Protein AF-T1BIU9-F1 (afdb_monomer)

Foldseek 3Di:
DDDDDDDDDDDPDPPCVVPDVVVVLVVLLVCLAVPLVVSCVPPVVSSVVSCVVVNHHDDPPDD

Secondary structure (DSSP, 8-state):
-----------SS-TTTTT-HHHHHHHHHHHHHH-HHHHHHH-HHHHHHHHHHH-SPPPPP--

Sequence (63 aa):
MQRQLDNGQHSPINAYAATNPEEYFAVTSEMHFSQPAQLAQAAPEVARLLTGLYGAPPQPQAD

Radius of gyration: 13.97 Å; Cα contacts (8 Å, |Δi|>4): 31; chains: 1; bounding box: 37×32×35 Å

Mean predicted aligned error: 11.37 Å

InterPro domains:
  IPR010384 MtfA family [PF06167] (3-54)
  IPR010384 MtfA family [PTHR30164] (1-59)
  IPR024079 Metallopeptidase, catalytic domain superfamily [G3DSA:3.40.390.10] (1-63)

pLDDT: mean 78.46, std 20.98, range [40.94, 98.0]

Structure (mmCIF, N/CA/C/O backbone):
data_AF-T1BIU9-F1
#
_entry.id   AF-T1BIU9-F1
#
loop_
_atom_site.group_PDB
_atom_site.id
_atom_site.type_symbol
_atom_site.label_atom_id
_atom_site.label_alt_id
_atom_site.label_comp_id
_atom_site.label_asym_id
_atom_site.label_entity_id
_atom_site.label_seq_id
_atom_site.pdbx_PDB_ins_code
_atom_site.Cartn_x
_atom_site.Cartn_y
_atom_site.Cartn_z
_atom_site.occupancy
_atom_site.B_iso_or_equiv
_atom_site.auth_seq_id
_atom_site.auth_comp_id
_atom_site.auth_asym_id
_atom_site.auth_atom_id
_atom_site.pdbx_PDB_model_num
ATOM 1 N N . MET A 1 1 ? -9.969 22.527 18.754 1.00 40.94 1 MET A N 1
ATOM 2 C CA . MET A 1 1 ? -10.201 21.247 19.458 1.00 40.94 1 MET A CA 1
ATOM 3 C C . MET A 1 1 ? -8.956 20.386 19.298 1.00 40.94 1 MET A C 1
ATOM 5 O O . MET A 1 1 ? -8.801 19.753 18.267 1.00 40.94 1 MET A O 1
ATOM 9 N N . GLN A 1 2 ? -8.040 20.433 20.266 1.00 55.59 2 GLN A N 1
ATOM 10 C CA . GLN A 1 2 ? -6.885 19.533 20.337 1.00 55.59 2 GLN A CA 1
ATOM 11 C C . GLN A 1 2 ? -7.311 18.278 21.117 1.00 55.59 2 GLN A C 1
ATOM 13 O O . GLN A 1 2 ? -7.809 18.407 22.233 1.00 55.59 2 GLN A O 1
ATOM 18 N N . ARG A 1 3 ? -7.147 17.084 20.542 1.00 47.16 3 ARG A N 1
ATOM 19 C CA . ARG A 1 3 ? -7.238 15.785 21.238 1.00 47.16 3 ARG A CA 1
ATOM 20 C C . ARG A 1 3 ? -6.070 14.942 20.722 1.00 47.16 3 ARG A C 1
ATOM 22 O O . ARG A 1 3 ? -6.072 14.567 19.561 1.00 47.16 3 ARG A O 1
ATOM 29 N N . GLN A 1 4 ? -4.926 15.019 21.401 1.00 50.44 4 GLN A N 1
ATOM 30 C CA . GLN A 1 4 ? -4.460 13.999 22.354 1.00 50.44 4 GLN A CA 1
ATOM 31 C C . GLN A 1 4 ? -4.392 12.620 21.686 1.00 50.44 4 GLN A C 1
ATOM 33 O O . GLN A 1 4 ? -5.374 11.888 21.660 1.00 50.44 4 GLN A O 1
ATOM 38 N N . LEU A 1 5 ? -3.226 12.326 21.104 1.00 51.28 5 LEU A N 1
ATOM 39 C CA . LEU A 1 5 ? -2.850 10.995 20.644 1.00 51.28 5 LEU A CA 1
ATOM 40 C C . LEU A 1 5 ? -2.130 10.325 21.812 1.00 51.28 5 LEU A C 1
ATOM 42 O O . LEU A 1 5 ? -0.988 10.660 22.127 1.00 51.28 5 LEU A O 1
ATOM 46 N N . ASP A 1 6 ? -2.873 9.466 22.499 1.00 50.78 6 ASP A N 1
ATOM 47 C CA . ASP A 1 6 ? -2.373 8.616 23.567 1.00 50.78 6 ASP A CA 1
ATOM 48 C C . ASP A 1 6 ? -1.381 7.586 23.012 1.00 50.78 6 ASP A C 1
ATOM 50 O O . ASP A 1 6 ? -1.486 7.116 21.876 1.00 50.78 6 ASP A O 1
ATOM 54 N N . ASN A 1 7 ? -0.382 7.286 23.833 1.00 54.84 7 ASN A N 1
ATOM 55 C CA . ASN A 1 7 ? 0.803 6.521 23.487 1.00 54.84 7 ASN A CA 1
ATOM 56 C C . ASN A 1 7 ? 0.531 5.013 23.419 1.00 54.84 7 ASN A C 1
ATOM 58 O O . ASN A 1 7 ? 0.020 4.437 24.372 1.00 54.84 7 ASN A O 1
ATOM 62 N N .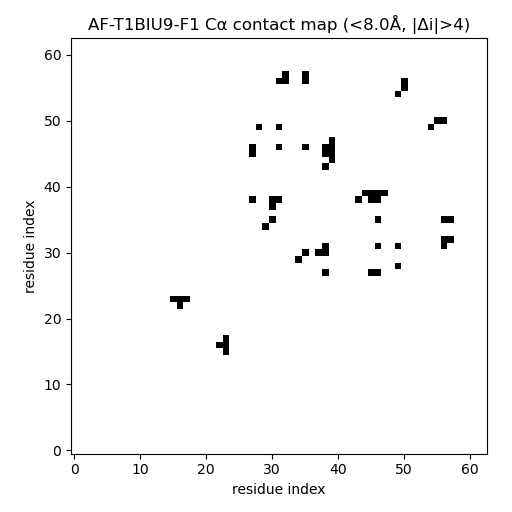 GLY A 1 8 ? 1.064 4.382 22.369 1.00 51.59 8 GLY A N 1
ATOM 63 C CA . GLY A 1 8 ? 1.694 3.060 22.424 1.00 51.59 8 GLY A CA 1
ATOM 64 C C . GLY A 1 8 ? 0.785 1.842 22.606 1.00 51.59 8 GLY A C 1
ATOM 65 O O . GLY A 1 8 ? 0.268 1.608 23.687 1.00 51.59 8 GLY A O 1
ATOM 66 N N . GLN A 1 9 ? 0.729 0.982 21.584 1.00 43.06 9 GLN A N 1
ATOM 67 C CA . GLN A 1 9 ? 1.028 -0.458 21.683 1.00 43.06 9 GLN A CA 1
ATOM 68 C C . GLN A 1 9 ? 1.035 -1.088 20.280 1.00 43.06 9 GLN A C 1
ATOM 70 O O . GLN A 1 9 ? 0.208 -0.783 19.426 1.00 43.06 9 GLN A O 1
ATOM 75 N N . HIS A 1 10 ? 2.031 -1.941 20.055 1.00 51.72 10 HIS A N 1
ATOM 76 C CA . HIS A 1 10 ? 2.376 -2.592 18.796 1.00 51.72 10 HIS A CA 1
ATOM 77 C C . HIS A 1 10 ? 1.272 -3.520 18.265 1.00 51.72 10 HIS A C 1
ATOM 79 O O . HIS A 1 10 ? 0.884 -4.472 18.939 1.00 51.72 10 HIS A O 1
ATOM 85 N N . SER A 1 11 ? 0.887 -3.340 16.999 1.00 44.28 11 SER A N 1
ATOM 86 C CA . SER A 1 11 ? 0.439 -4.444 16.142 1.00 44.28 11 SER A CA 1
ATOM 87 C C . SER A 1 11 ? 0.728 -4.099 14.671 1.00 44.28 11 SER A C 1
ATOM 89 O O . SER A 1 11 ? 0.320 -3.025 14.231 1.00 44.28 11 SER A O 1
ATOM 91 N N . PRO A 1 12 ? 1.453 -4.941 13.905 1.00 54.12 12 PRO A N 1
ATOM 92 C CA . PRO A 1 12 ? 1.943 -4.589 12.562 1.00 54.12 12 PRO A CA 1
ATOM 93 C C . PRO A 1 12 ? 0.830 -4.451 11.516 1.00 54.12 12 PRO A C 1
ATOM 95 O O . PRO A 1 12 ? 1.028 -3.835 10.477 1.00 5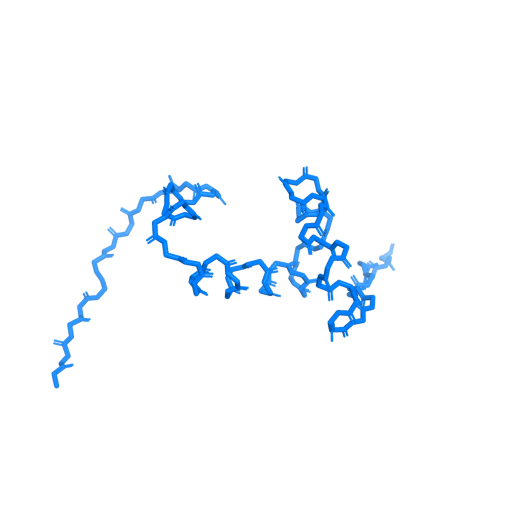4.12 12 PRO A O 1
ATOM 98 N N . ILE A 1 13 ? -0.353 -4.984 11.802 1.00 48.56 13 ILE A N 1
ATOM 99 C CA . ILE A 1 13 ? -1.587 -4.664 11.096 1.00 48.56 13 ILE A CA 1
ATOM 100 C C . ILE A 1 13 ? -2.589 -4.419 12.213 1.00 48.56 13 ILE A C 1
ATOM 102 O O . ILE A 1 13 ? -3.118 -5.364 12.797 1.00 48.56 13 ILE A O 1
ATOM 106 N N . ASN A 1 14 ? -2.757 -3.156 12.602 1.00 53.78 14 ASN A N 1
ATOM 107 C CA . ASN A 1 14 ? -3.739 -2.791 13.611 1.00 53.78 14 ASN A CA 1
ATOM 108 C C . ASN A 1 14 ? -5.093 -3.381 13.193 1.00 53.78 14 ASN A C 1
ATOM 110 O O . ASN A 1 14 ? -5.514 -3.244 12.041 1.00 53.78 14 ASN A O 1
ATOM 114 N N . ALA A 1 15 ? -5.768 -4.046 14.126 1.00 50.91 15 ALA A N 1
ATOM 115 C CA . ALA A 1 15 ? -7.024 -4.768 13.930 1.00 50.91 15 ALA A CA 1
ATOM 116 C C . ALA A 1 15 ? -8.205 -3.883 13.448 1.00 50.91 15 ALA A C 1
ATOM 118 O O . ALA A 1 15 ? -9.335 -4.353 13.361 1.00 50.91 15 ALA A O 1
ATOM 119 N N . TYR A 1 16 ? -7.941 -2.616 13.111 1.00 46.03 16 TYR A N 1
ATOM 120 C CA . TYR A 1 16 ? -8.863 -1.613 12.578 1.00 46.03 16 TYR A CA 1
ATOM 121 C C . TYR A 1 16 ? -8.997 -1.585 11.050 1.00 46.03 16 TYR A C 1
ATOM 123 O O . TYR A 1 16 ? -9.906 -0.942 10.526 1.00 46.03 16 TYR A O 1
ATOM 131 N N . ALA A 1 17 ? -8.173 -2.339 10.319 1.00 45.44 17 ALA A N 1
ATOM 132 C CA . ALA A 1 17 ? -8.324 -2.510 8.870 1.00 45.44 17 ALA A CA 1
ATOM 133 C C . ALA A 1 17 ? -9.706 -3.069 8.448 1.00 45.44 17 ALA A C 1
ATOM 135 O O . ALA A 1 17 ? -10.091 -2.939 7.289 1.00 45.44 17 ALA A O 1
ATOM 136 N N . ALA A 1 18 ? -10.469 -3.660 9.377 1.00 49.97 18 ALA A N 1
ATOM 137 C CA . ALA A 1 18 ? -11.823 -4.161 9.137 1.00 49.97 18 ALA A CA 1
ATOM 138 C C . ALA A 1 18 ? -12.952 -3.168 9.501 1.00 49.97 18 ALA A C 1
ATOM 140 O O . ALA A 1 18 ? -14.109 -3.447 9.195 1.00 49.97 18 ALA A O 1
ATOM 141 N N . THR A 1 19 ? -12.660 -2.027 10.139 1.00 53.78 19 THR A N 1
ATOM 142 C CA . THR A 1 19 ? -13.680 -1.105 10.682 1.00 53.78 19 THR A CA 1
ATOM 143 C C . THR A 1 19 ? -13.701 0.282 10.042 1.00 53.78 19 THR A C 1
ATOM 145 O O . THR A 1 19 ? -14.704 0.974 10.209 1.00 53.78 19 THR A O 1
ATOM 148 N N . ASN A 1 20 ? -12.675 0.689 9.278 1.00 75.75 20 ASN A N 1
ATOM 149 C CA . ASN A 1 20 ? -12.714 1.956 8.537 1.00 75.75 20 ASN A CA 1
ATOM 150 C C . ASN A 1 20 ? -11.924 1.892 7.204 1.00 75.75 20 ASN A C 1
ATOM 152 O O . ASN A 1 20 ? -10.690 1.887 7.217 1.00 75.75 20 ASN A O 1
ATOM 156 N N . PRO A 1 21 ? -12.596 1.848 6.035 1.00 81.56 21 PRO A N 1
ATOM 157 C CA . PRO A 1 21 ? -11.938 1.642 4.737 1.00 81.56 21 PRO A CA 1
ATOM 158 C C . PRO A 1 21 ? -10.981 2.778 4.340 1.00 81.56 21 PRO A C 1
ATOM 160 O O . PRO A 1 21 ? -10.023 2.547 3.604 1.00 81.56 21 PRO A O 1
ATOM 163 N N . GLU A 1 22 ? -11.207 3.989 4.851 1.00 85.38 22 GLU A N 1
ATOM 164 C CA . GLU A 1 22 ? -10.363 5.163 4.602 1.00 85.38 22 GLU A CA 1
ATOM 165 C C . GLU A 1 22 ? -8.961 4.997 5.208 1.00 85.38 22 GLU A C 1
ATOM 167 O O . GLU A 1 22 ? -7.952 5.271 4.558 1.00 85.38 22 GLU A O 1
ATOM 172 N N . GLU 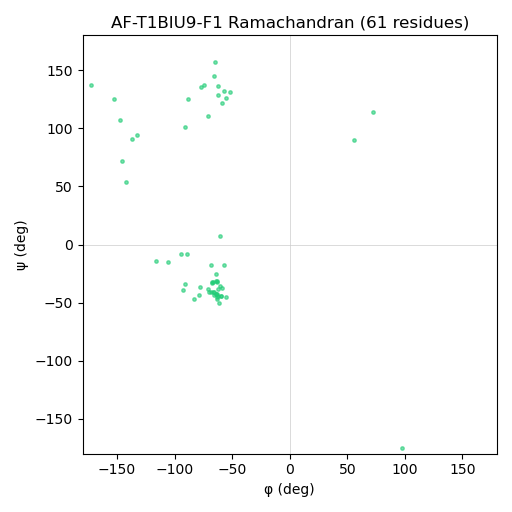A 1 23 ? -8.894 4.483 6.438 1.00 86.88 23 GLU A N 1
ATOM 173 C CA . G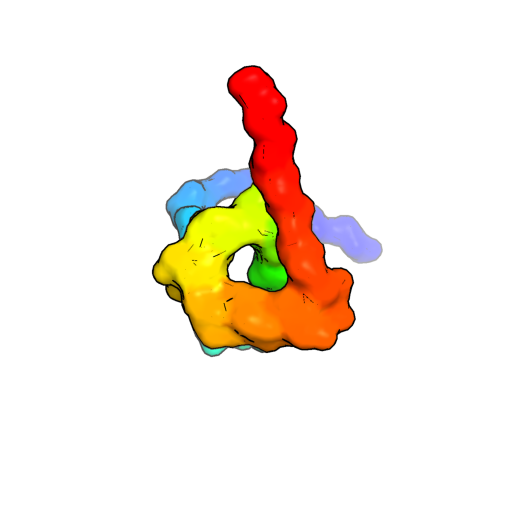LU A 1 23 ? -7.637 4.247 7.153 1.00 86.88 23 GLU A CA 1
ATOM 174 C C . GLU A 1 23 ? -6.862 3.084 6.528 1.00 86.88 23 GLU A C 1
ATOM 176 O O . GLU A 1 23 ? -5.649 3.172 6.343 1.00 86.88 23 GLU A O 1
ATOM 181 N N . TYR A 1 24 ? -7.568 2.032 6.099 1.00 88.12 24 TYR A N 1
ATOM 182 C CA . TYR A 1 24 ? -6.951 0.926 5.370 1.00 88.12 24 TYR A CA 1
ATOM 183 C C . TYR A 1 24 ? -6.295 1.391 4.066 1.00 88.12 24 TYR A C 1
ATOM 185 O O . TYR A 1 24 ? -5.157 1.016 3.767 1.00 88.12 24 TYR A O 1
ATOM 193 N N . PHE A 1 25 ? -6.985 2.241 3.301 1.00 92.69 25 PHE A N 1
ATOM 194 C CA . PHE A 1 25 ? -6.430 2.812 2.079 1.00 92.69 25 PHE A CA 1
ATOM 195 C C . PHE A 1 25 ? -5.211 3.699 2.364 1.00 92.69 25 PHE A C 1
ATOM 197 O O . PHE A 1 25 ? -4.202 3.581 1.669 1.00 92.69 25 PHE A O 1
ATOM 204 N N . ALA A 1 26 ? -5.263 4.539 3.402 1.00 93.69 26 ALA A N 1
ATOM 205 C CA . ALA A 1 26 ? -4.142 5.398 3.780 1.00 93.69 26 ALA A CA 1
ATOM 206 C C . ALA A 1 26 ? -2.891 4.583 4.160 1.00 93.69 26 ALA A C 1
ATOM 208 O O . ALA A 1 26 ? -1.819 4.807 3.598 1.00 93.69 26 ALA A O 1
ATOM 209 N N . VAL A 1 27 ? -3.040 3.585 5.041 1.00 94.44 27 VAL A N 1
ATOM 210 C CA . VAL A 1 27 ? -1.930 2.726 5.492 1.00 94.44 27 VAL A CA 1
ATOM 211 C C . VAL A 1 27 ? -1.339 1.928 4.332 1.00 94.44 27 VAL A C 1
ATOM 213 O O . VAL A 1 27 ? -0.123 1.889 4.153 1.00 94.44 27 VAL A O 1
ATOM 216 N N . THR A 1 28 ? -2.179 1.306 3.504 1.00 95.62 28 THR A N 1
ATOM 217 C CA . THR A 1 28 ? -1.681 0.514 2.368 1.00 95.62 28 THR A CA 1
ATOM 218 C C . THR A 1 28 ? -1.022 1.384 1.297 1.00 95.62 28 THR A C 1
ATOM 220 O O . THR A 1 28 ? -0.027 0.960 0.708 1.00 95.62 28 THR A O 1
ATOM 223 N N . SER A 1 29 ? -1.491 2.621 1.103 1.00 96.19 29 SER A N 1
ATOM 224 C CA . SER A 1 29 ? -0.826 3.609 0.244 1.00 96.19 29 SER A CA 1
ATOM 225 C C . SER A 1 29 ? 0.552 3.996 0.782 1.00 96.19 29 SER A C 1
ATOM 227 O O . SER A 1 29 ? 1.512 4.034 0.019 1.00 96.19 29 SER A O 1
ATOM 229 N N . GLU A 1 30 ? 0.699 4.208 2.091 1.00 96.44 30 GLU A N 1
ATOM 230 C CA . GLU A 1 30 ? 2.006 4.474 2.707 1.00 96.44 30 GLU A CA 1
ATOM 231 C C . GLU A 1 30 ? 2.966 3.287 2.542 1.00 96.44 30 GLU A C 1
ATOM 233 O O . GLU A 1 30 ? 4.132 3.456 2.168 1.00 96.44 30 GLU A O 1
ATOM 238 N N . MET A 1 31 ? 2.475 2.065 2.763 1.00 95.69 31 MET A N 1
ATOM 239 C CA . MET A 1 31 ? 3.275 0.854 2.587 1.00 95.69 31 MET A CA 1
ATOM 240 C C . MET A 1 31 ? 3.703 0.638 1.134 1.00 95.69 31 MET A C 1
ATOM 242 O O . MET A 1 31 ? 4.784 0.102 0.906 1.00 95.69 31 MET A O 1
ATOM 246 N N . HIS A 1 32 ? 2.910 1.067 0.148 1.00 97.19 32 HIS A N 1
ATOM 247 C CA . HIS A 1 32 ? 3.286 0.965 -1.263 1.00 97.19 32 HIS A CA 1
ATOM 248 C C . HIS A 1 32 ? 4.597 1.709 -1.561 1.00 97.19 32 HIS A C 1
ATOM 250 O O . HIS A 1 32 ? 5.421 1.210 -2.325 1.00 97.19 32 HIS A O 1
ATOM 256 N N . PHE A 1 33 ? 4.827 2.860 -0.924 1.00 95.94 33 PHE A N 1
ATOM 257 C CA . PHE A 1 33 ? 6.043 3.651 -1.128 1.00 95.94 33 PHE A CA 1
ATOM 258 C C . PHE A 1 33 ? 7.173 3.300 -0.159 1.00 95.94 33 PHE A C 1
ATOM 260 O O . PHE A 1 33 ? 8.339 3.371 -0.534 1.00 95.94 33 PHE A O 1
ATOM 267 N N . SER A 1 34 ? 6.848 2.935 1.081 1.00 94.56 34 SER A N 1
ATOM 268 C CA . SER A 1 34 ? 7.853 2.695 2.124 1.00 94.56 34 SER A CA 1
ATOM 269 C C . SER A 1 34 ? 8.298 1.235 2.222 1.00 94.56 34 SER A C 1
ATOM 271 O O . SER A 1 34 ? 9.471 0.962 2.466 1.00 94.56 34 SER A O 1
ATOM 273 N N . GLN A 1 35 ? 7.370 0.286 2.066 1.00 96.00 35 GLN A N 1
ATOM 274 C CA . GLN A 1 35 ? 7.558 -1.137 2.381 1.00 96.00 35 GLN A CA 1
ATOM 275 C C . GLN A 1 35 ? 6.846 -2.056 1.360 1.00 96.00 35 GLN A C 1
ATOM 277 O O . GLN A 1 35 ? 6.067 -2.940 1.741 1.00 96.00 35 GLN A O 1
ATOM 282 N N . PRO A 1 36 ? 7.102 -1.905 0.045 1.00 94.81 36 PRO A N 1
ATOM 283 C CA . PRO A 1 36 ? 6.318 -2.579 -0.991 1.00 94.81 36 PRO A CA 1
ATOM 284 C C . PRO A 1 36 ? 6.401 -4.108 -0.945 1.00 94.81 36 PRO A C 1
ATOM 286 O O . PRO A 1 36 ? 5.420 -4.789 -1.244 1.00 94.81 36 PRO A O 1
ATOM 289 N N . ALA A 1 37 ? 7.542 -4.665 -0.528 1.00 94.56 37 ALA A N 1
ATOM 290 C CA . ALA A 1 37 ? 7.702 -6.110 -0.375 1.00 94.56 37 ALA A CA 1
ATOM 291 C C . ALA A 1 37 ? 6.800 -6.677 0.733 1.00 94.56 37 ALA A C 1
ATOM 293 O O . ALA A 1 37 ? 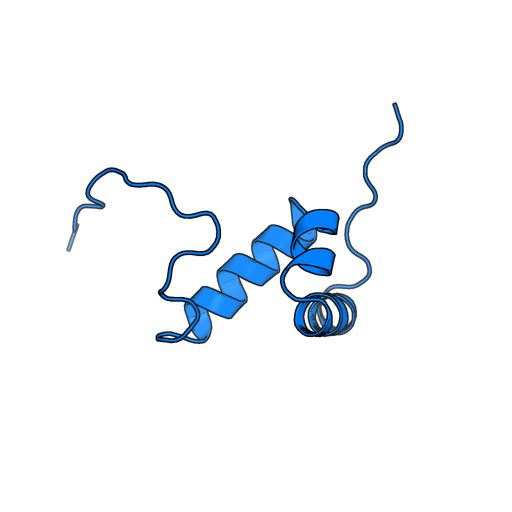6.187 -7.729 0.557 1.00 94.56 37 ALA A O 1
ATOM 294 N N . GLN A 1 38 ? 6.679 -5.963 1.855 1.00 94.00 38 GLN A N 1
ATOM 295 C CA . GLN A 1 38 ? 5.826 -6.377 2.965 1.00 94.00 38 GLN A CA 1
ATOM 296 C C . GLN A 1 38 ? 4.344 -6.258 2.593 1.00 94.00 38 GLN A C 1
ATOM 298 O O . GLN A 1 38 ? 3.570 -7.173 2.870 1.00 94.00 38 GLN A O 1
ATOM 303 N N . LEU A 1 39 ? 3.959 -5.183 1.895 1.00 95.12 39 LEU A N 1
ATOM 304 C CA . LEU A 1 39 ? 2.601 -5.014 1.374 1.00 95.12 39 LEU A CA 1
ATOM 305 C C . LEU A 1 39 ? 2.217 -6.143 0.407 1.00 95.12 39 LEU A C 1
ATOM 307 O O . LEU A 1 39 ? 1.128 -6.699 0.518 1.00 95.12 39 LEU A O 1
ATOM 311 N N . ALA A 1 40 ? 3.115 -6.515 -0.510 1.00 95.19 40 ALA A N 1
ATOM 312 C CA . ALA A 1 40 ? 2.867 -7.585 -1.474 1.00 95.19 40 ALA A CA 1
ATOM 313 C C . ALA A 1 40 ? 2.665 -8.959 -0.812 1.00 95.19 40 ALA A C 1
ATOM 315 O O . ALA A 1 40 ? 1.910 -9.778 -1.333 1.00 95.19 40 ALA A O 1
ATOM 316 N N . GLN A 1 41 ? 3.308 -9.211 0.332 1.00 95.19 41 GLN A N 1
ATOM 317 C CA . GLN A 1 41 ? 3.123 -10.445 1.101 1.00 95.19 41 GLN A CA 1
ATOM 318 C C . GLN A 1 41 ? 1.833 -10.426 1.928 1.00 95.19 41 GLN A C 1
ATOM 320 O O . GLN A 1 41 ? 1.117 -11.424 1.967 1.00 95.19 41 GLN A O 1
ATOM 325 N N . ALA A 1 42 ? 1.535 -9.303 2.585 1.00 93.25 42 ALA A N 1
ATOM 326 C CA . ALA A 1 42 ? 0.397 -9.188 3.494 1.00 93.25 42 ALA A CA 1
ATOM 327 C C . ALA A 1 42 ? -0.949 -9.012 2.768 1.00 93.25 42 ALA A C 1
ATOM 329 O O . ALA A 1 42 ? -1.963 -9.535 3.223 1.00 93.25 42 ALA A O 1
ATOM 330 N N . ALA A 1 43 ? -0.969 -8.277 1.652 1.00 94.88 43 ALA A N 1
ATOM 331 C CA . ALA A 1 43 ? -2.177 -7.942 0.897 1.00 94.88 43 ALA A CA 1
ATOM 332 C C . ALA A 1 43 ? -1.885 -7.879 -0.620 1.00 94.88 43 ALA A C 1
ATOM 334 O O . ALA A 1 43 ? -1.871 -6.795 -1.215 1.00 94.88 43 ALA A O 1
ATOM 335 N N . PRO A 1 44 ? -1.662 -9.030 -1.282 1.00 95.94 44 PRO A N 1
ATOM 336 C CA . PRO A 1 44 ? -1.208 -9.082 -2.674 1.00 95.94 44 PRO A CA 1
ATOM 337 C C . PRO A 1 44 ? -2.178 -8.428 -3.668 1.00 95.94 44 PRO A C 1
ATOM 339 O O . PRO A 1 44 ? -1.746 -7.792 -4.630 1.00 95.94 44 PRO A O 1
ATOM 342 N N . GLU A 1 45 ? -3.489 -8.544 -3.451 1.00 96.88 45 GLU A N 1
ATOM 343 C CA . GLU A 1 45 ? -4.483 -7.898 -4.318 1.00 96.88 45 GLU A CA 1
ATOM 344 C C . GLU A 1 45 ? -4.457 -6.374 -4.185 1.00 96.88 45 GLU A C 1
ATOM 346 O O . GLU A 1 45 ? -4.485 -5.668 -5.192 1.00 96.88 45 GLU A O 1
ATOM 351 N N . VAL A 1 46 ? -4.317 -5.857 -2.962 1.00 96.06 46 VAL A N 1
ATOM 352 C CA . VAL A 1 46 ? -4.216 -4.413 -2.716 1.00 96.06 46 VAL A CA 1
ATOM 353 C C . VAL A 1 46 ? -2.925 -3.861 -3.300 1.00 96.06 46 VAL A C 1
ATOM 355 O O . VAL A 1 46 ? -2.957 -2.829 -3.961 1.00 96.06 46 VAL A O 1
ATOM 358 N N . ALA A 1 47 ? -1.808 -4.580 -3.159 1.00 96.94 47 ALA A N 1
ATOM 359 C CA . ALA A 1 47 ? -0.552 -4.210 -3.803 1.00 96.94 47 ALA A CA 1
ATOM 360 C C . ALA A 1 47 ? -0.724 -4.052 -5.324 1.00 96.94 47 ALA A C 1
ATOM 362 O O . ALA A 1 47 ? -0.301 -3.046 -5.889 1.00 96.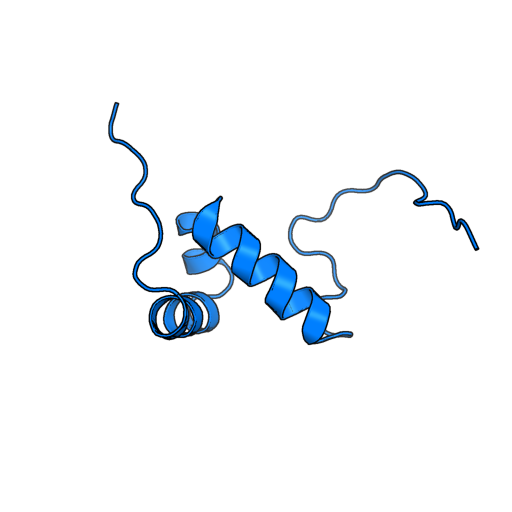94 47 ALA A O 1
ATOM 363 N N . ARG A 1 48 ? -1.415 -4.998 -5.981 1.00 97.44 48 ARG A N 1
ATOM 364 C CA . ARG A 1 48 ? -1.717 -4.920 -7.421 1.00 97.44 48 ARG A CA 1
ATOM 365 C C . ARG A 1 48 ? -2.611 -3.733 -7.774 1.00 97.44 48 ARG A C 1
ATOM 367 O O . ARG A 1 48 ? -2.361 -3.077 -8.783 1.00 97.44 48 ARG A O 1
ATOM 374 N N . LEU A 1 49 ? -3.639 -3.461 -6.972 1.00 98.00 49 LEU A N 1
ATOM 375 C CA . LEU A 1 49 ? -4.531 -2.317 -7.178 1.00 98.00 49 LEU A CA 1
ATOM 376 C C . LEU A 1 49 ? -3.775 -0.993 -7.045 1.00 98.00 49 LEU A C 1
ATOM 378 O O . LEU A 1 49 ? -3.899 -0.127 -7.909 1.00 98.00 49 LEU A O 1
ATOM 382 N N . LEU A 1 50 ? -2.939 -0.862 -6.015 1.00 97.75 50 LEU A N 1
ATOM 383 C CA . LEU A 1 50 ? -2.112 0.321 -5.803 1.00 97.75 50 LEU A CA 1
ATOM 384 C C . LEU A 1 50 ? -1.051 0.480 -6.892 1.00 97.75 50 LEU A C 1
ATOM 386 O O . LEU A 1 50 ? -0.793 1.605 -7.301 1.00 97.75 50 LEU A O 1
ATOM 390 N N . THR A 1 51 ? -0.522 -0.612 -7.455 1.00 97.69 51 THR A N 1
ATOM 391 C CA . THR A 1 51 ? 0.315 -0.526 -8.660 1.00 97.69 51 THR A CA 1
ATOM 392 C C . THR A 1 51 ? -0.441 0.042 -9.859 1.00 97.69 51 THR A C 1
ATOM 394 O O . THR A 1 51 ? 0.120 0.822 -10.623 1.00 97.69 51 THR A O 1
ATOM 397 N N . GLY A 1 52 ? -1.716 -0.311 -10.028 1.00 97.38 52 GLY A N 1
ATOM 398 C CA . GLY A 1 52 ? -2.561 0.285 -11.065 1.00 97.38 52 GLY A CA 1
ATOM 399 C C . GLY A 1 52 ? -2.869 1.767 -10.822 1.00 97.38 52 GLY A C 1
ATOM 400 O O . GLY A 1 52 ? -2.990 2.522 -11.783 1.00 97.38 52 GLY A O 1
ATOM 401 N N . LEU A 1 53 ? -2.984 2.182 -9.556 1.00 97.50 53 LEU A N 1
ATOM 402 C CA . LEU A 1 53 ? -3.350 3.546 -9.165 1.00 97.50 53 LEU A CA 1
ATOM 403 C C . LEU A 1 53 ? -2.158 4.518 -9.152 1.00 97.50 53 LEU A C 1
ATOM 405 O O . LEU A 1 53 ? -2.267 5.627 -9.669 1.00 97.50 53 LEU A O 1
ATOM 409 N N . TYR A 1 54 ? -1.040 4.114 -8.546 1.00 96.75 54 TYR A N 1
ATOM 410 C CA . TYR A 1 54 ? 0.143 4.951 -8.321 1.00 96.75 54 TYR A CA 1
ATOM 411 C C . TYR A 1 54 ? 1.323 4.617 -9.241 1.00 96.75 54 TYR A C 1
ATOM 413 O O . TYR A 1 54 ? 2.244 5.423 -9.365 1.00 96.75 54 TYR A O 1
ATOM 421 N N . GLY A 1 55 ? 1.297 3.464 -9.912 1.00 97.19 55 GLY A N 1
ATOM 422 C CA . GLY A 1 55 ? 2.421 2.944 -10.688 1.00 97.19 55 GLY A CA 1
ATOM 423 C C . GLY A 1 55 ? 3.246 1.913 -9.916 1.00 97.19 55 GLY A C 1
ATOM 424 O O . GLY A 1 55 ? 2.888 1.476 -8.826 1.00 97.19 55 GLY A O 1
ATOM 425 N N . ALA A 1 56 ? 4.349 1.456 -10.511 1.00 95.62 56 ALA A N 1
ATOM 426 C CA . ALA A 1 56 ? 5.221 0.489 -9.849 1.00 95.62 56 ALA A CA 1
ATOM 427 C C . ALA A 1 56 ? 5.812 1.091 -8.557 1.00 95.62 56 ALA A C 1
ATOM 429 O O . ALA A 1 56 ? 6.261 2.240 -8.590 1.00 95.62 56 ALA A O 1
ATOM 430 N N . PRO A 1 57 ? 5.845 0.334 -7.443 1.00 93.06 57 PRO A N 1
ATOM 431 C CA . PRO A 1 57 ? 6.457 0.824 -6.218 1.00 93.06 57 PRO A CA 1
ATOM 432 C C . PRO A 1 57 ? 7.967 1.041 -6.407 1.00 93.06 57 PRO A C 1
ATOM 434 O O . PRO A 1 57 ? 8.573 0.403 -7.279 1.00 93.06 57 PRO A O 1
ATOM 437 N N . PRO A 1 58 ? 8.601 1.898 -5.585 1.00 91.06 58 PRO A N 1
ATOM 438 C CA . PRO A 1 58 ? 10.042 2.095 -5.639 1.00 91.06 58 PRO A CA 1
ATOM 439 C C . PRO A 1 58 ? 10.768 0.764 -5.425 1.00 91.06 58 PRO A C 1
ATOM 441 O O . PRO A 1 58 ? 10.453 -0.008 -4.516 1.00 91.06 58 PRO A O 1
ATOM 444 N N . GLN A 1 59 ? 11.742 0.486 -6.289 1.00 83.19 59 GLN A N 1
ATOM 445 C CA . GLN A 1 59 ? 12.604 -0.673 -6.110 1.00 83.19 59 GLN A CA 1
ATOM 446 C C . GLN A 1 59 ? 13.582 -0.378 -4.968 1.00 83.19 59 GLN A C 1
ATOM 448 O O . GLN A 1 59 ? 14.112 0.736 -4.916 1.00 83.19 59 GLN A O 1
ATOM 453 N N . PRO A 1 60 ? 13.838 -1.337 -4.060 1.00 70.88 60 PRO A N 1
ATOM 454 C CA . PRO A 1 60 ? 14.912 -1.176 -3.092 1.00 70.88 60 PRO A CA 1
ATOM 455 C C . PRO A 1 60 ? 16.205 -0.908 -3.867 1.00 70.88 60 PRO A C 1
ATOM 457 O O . PRO A 1 60 ? 16.533 -1.648 -4.798 1.00 70.88 60 PRO A O 1
ATOM 460 N N . GLN A 1 61 ? 16.895 0.185 -3.533 1.00 66.56 61 GLN A N 1
ATOM 461 C CA . GLN A 1 61 ? 18.208 0.462 -4.105 1.00 66.56 61 GLN A CA 1
ATOM 462 C C . GLN A 1 61 ? 19.111 -0.717 -3.738 1.00 66.56 61 GLN A C 1
ATOM 464 O O . GLN A 1 61 ? 19.230 -1.062 -2.565 1.00 66.56 61 GLN A O 1
ATOM 469 N N . ALA A 1 62 ? 19.667 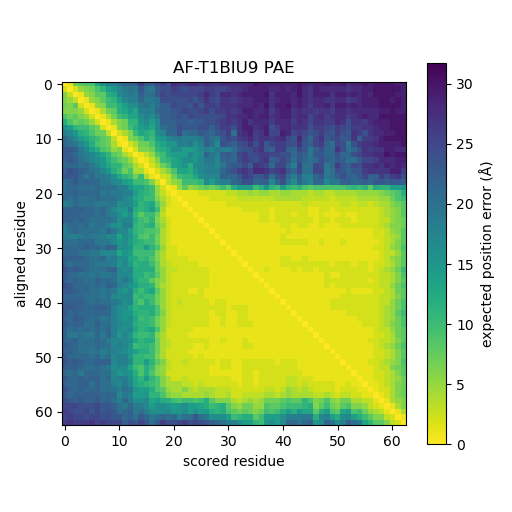-1.384 -4.747 1.00 58.25 62 ALA A N 1
ATOM 470 C CA . ALA A 1 62 ? 20.698 -2.380 -4.517 1.00 58.25 62 ALA A CA 1
ATOM 471 C C . ALA A 1 62 ? 21.968 -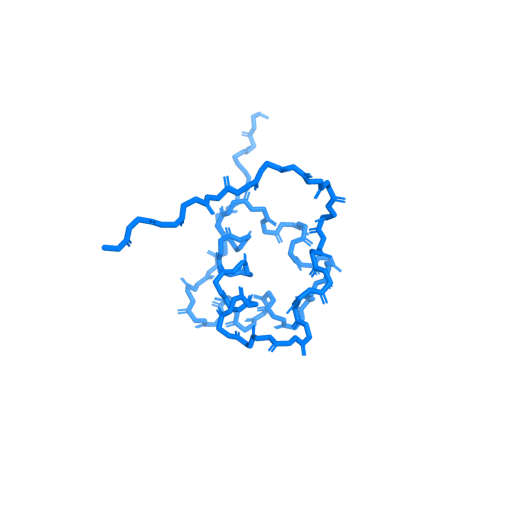1.628 -4.097 1.00 58.25 62 ALA A C 1
ATOM 473 O O . ALA A 1 62 ? 22.517 -0.887 -4.914 1.00 58.25 62 ALA A O 1
ATOM 474 N N . ASP A 1 63 ? 22.364 -1.767 -2.831 1.00 51.22 63 ASP A N 1
ATOM 475 C CA . ASP A 1 63 ? 23.721 -1.452 -2.365 1.00 51.22 63 ASP A CA 1
ATOM 476 C C . ASP A 1 63 ? 24.733 -2.471 -2.916 1.00 51.22 63 ASP A C 1
ATOM 478 O O . ASP A 1 63 ? 24.410 -3.686 -2.937 1.00 51.22 63 ASP A O 1
#

Solvent-accessible surface area (backbone atoms only — not comparable to full-atom values): 4133 Å² total; per-residue (Å²): 138,91,77,85,83,79,80,87,83,94,56,102,71,5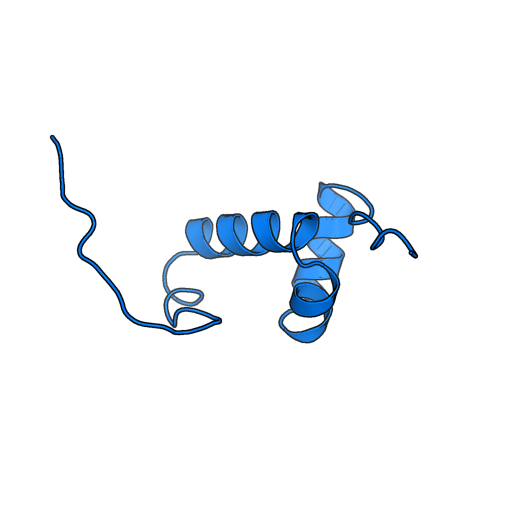6,88,51,62,83,76,39,70,68,58,39,49,52,53,54,56,51,28,37,67,76,37,43,73,59,37,42,71,77,38,48,68,58,41,53,50,46,33,74,73,78,38,81,56,74,73,82,78,85,128

Organism: NCBI:txid410659